Protein AF-A0A9W7DLX1-F1 (afdb_monomer)

Sequence (144 aa):
MQNFIGSLILAFVVRTNLKVCLDFTSFIPARHPYELGGAYFCFTMIVTPFTCLYFGSWYLNYVENEEVAEGLSYVFTEQQVYWGISALIVVQITSFSVFLLLMEDKYRSTFYSFKTGSQHVVGSFENASTETVKIGVINNHRSL

Solvent-accessible surface area (backbone atoms only — not comparable to full-atom values): 8357 Å² total; per-residue (Å²): 109,72,70,56,55,52,50,51,53,51,51,51,54,52,50,52,52,51,49,52,51,40,53,69,63,66,47,65,89,80,57,64,63,70,81,57,21,33,31,58,53,54,48,40,68,61,48,36,55,57,51,53,51,52,52,50,53,51,50,53,53,53,59,71,72,42,87,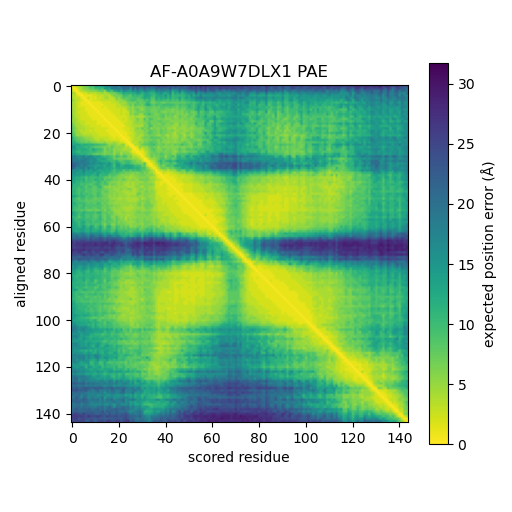70,60,86,79,51,80,81,89,66,54,73,67,54,52,53,54,50,53,51,52,52,44,50,53,49,52,51,53,52,49,51,51,60,68,73,44,59,75,87,55,56,61,51,41,70,28,79,60,35,45,65,56,47,54,51,49,52,46,75,70,41,92,45,70,69,57,38,51,50,56,57,72,68,35,96,88,112

Foldseek 3Di:
DVVVVVVVVVVVVVVVVVVVCCLLLLDPPPDDQQPFFLQVSVVSLVVNLVVLVVVLVVVVVVVVPDPPCPPDPPPADNVRSVVVSVVSNVVSVVVVVVVLVPDDPVCNVRNNDRQGPVNVLVVQLVPDPDVVSNVVSVVPPPVD

Structure (mmCIF, N/CA/C/O backbone):
data_AF-A0A9W7DLX1-F1
#
_entry.id   AF-A0A9W7DLX1-F1
#
loop_
_atom_site.group_PDB
_atom_site.id
_atom_site.type_symbol
_atom_site.label_atom_id
_atom_site.label_alt_id
_atom_site.label_comp_id
_atom_site.label_asym_id
_atom_site.label_entity_id
_atom_site.label_seq_id
_atom_site.pdbx_PDB_ins_code
_atom_site.Cartn_x
_atom_site.Cartn_y
_atom_site.Cartn_z
_atom_site.occupancy
_atom_site.B_iso_or_equiv
_atom_site.auth_seq_id
_atom_site.auth_comp_id
_atom_site.auth_asym_id
_atom_site.auth_atom_id
_atom_site.pdbx_PDB_model_num
ATOM 1 N N . MET A 1 1 ? -1.959 -37.774 7.274 1.00 61.72 1 MET A N 1
ATOM 2 C CA . MET A 1 1 ? -0.952 -36.766 7.687 1.00 61.72 1 MET A CA 1
ATOM 3 C C . MET A 1 1 ? -0.313 -36.028 6.509 1.00 61.72 1 MET A C 1
ATOM 5 O O . MET A 1 1 ? -0.291 -34.808 6.550 1.00 61.72 1 MET A O 1
ATOM 9 N N . GLN A 1 2 ? 0.141 -36.704 5.446 1.00 61.44 2 GLN A N 1
ATOM 10 C CA . GLN A 1 2 ? 0.796 -36.056 4.289 1.00 61.44 2 GLN A CA 1
ATOM 11 C C . GLN A 1 2 ? -0.062 -34.967 3.605 1.00 61.44 2 GLN A C 1
ATOM 13 O O . GLN A 1 2 ? 0.423 -33.867 3.357 1.00 61.44 2 GLN A O 1
ATOM 18 N N . ASN A 1 3 ? -1.365 -35.209 3.428 1.00 79.12 3 ASN A N 1
ATOM 19 C CA . ASN A 1 3 ? -2.293 -34.225 2.843 1.00 79.12 3 ASN A CA 1
ATOM 20 C C . ASN A 1 3 ? -2.542 -33.003 3.750 1.00 79.12 3 ASN A C 1
ATOM 22 O O . ASN A 1 3 ? -2.832 -31.916 3.262 1.00 79.12 3 ASN A O 1
ATOM 26 N N . PHE A 1 4 ? -2.396 -33.164 5.069 1.00 87.75 4 PHE A N 1
ATOM 27 C CA . PHE A 1 4 ? -2.584 -32.080 6.035 1.00 87.75 4 PHE A CA 1
ATOM 28 C C . PHE A 1 4 ? -1.408 -31.098 5.994 1.00 87.75 4 PHE A C 1
ATOM 30 O O . PHE A 1 4 ? -1.613 -29.893 5.866 1.00 87.75 4 PHE A O 1
ATOM 37 N N . ILE A 1 5 ? -0.175 -31.613 5.997 1.00 88.62 5 ILE A N 1
ATOM 38 C CA . ILE A 1 5 ? 1.038 -30.790 5.872 1.00 88.62 5 ILE A CA 1
ATOM 39 C C . ILE A 1 5 ? 1.043 -30.052 4.526 1.00 88.62 5 ILE A C 1
ATOM 41 O O . ILE A 1 5 ? 1.286 -28.849 4.494 1.00 88.62 5 ILE A O 1
ATOM 45 N N . GLY A 1 6 ? 0.681 -30.738 3.434 1.00 88.69 6 GLY A N 1
ATOM 46 C CA . GLY A 1 6 ? 0.530 -30.108 2.120 1.00 88.69 6 GLY A CA 1
ATOM 47 C C . GLY A 1 6 ? -0.486 -28.961 2.125 1.00 88.69 6 GLY A C 1
ATOM 48 O O . GLY A 1 6 ? -0.198 -27.883 1.609 1.00 88.69 6 GLY A O 1
ATOM 49 N N . SER A 1 7 ? -1.640 -29.148 2.777 1.00 89.50 7 SER A N 1
ATOM 50 C CA . SER A 1 7 ? -2.655 -28.093 2.897 1.00 89.50 7 SER A CA 1
ATOM 51 C C . SER A 1 7 ? -2.198 -26.895 3.740 1.00 89.50 7 SER A C 1
ATOM 53 O O . SER A 1 7 ? -2.533 -25.762 3.405 1.00 89.50 7 SER A O 1
ATOM 55 N N . LEU A 1 8 ? -1.386 -27.111 4.783 1.00 91.44 8 LEU A N 1
ATOM 56 C CA . LEU A 1 8 ? -0.821 -26.032 5.599 1.00 91.44 8 LEU A CA 1
ATOM 57 C C . LEU A 1 8 ? 0.203 -25.204 4.823 1.00 91.44 8 LEU A C 1
ATOM 59 O O . LEU A 1 8 ? 0.161 -23.976 4.876 1.00 91.44 8 LEU A O 1
ATOM 63 N N . ILE A 1 9 ? 1.091 -25.867 4.079 1.00 92.00 9 ILE A N 1
ATOM 64 C CA . ILE A 1 9 ? 2.081 -25.190 3.235 1.00 92.00 9 ILE A CA 1
ATOM 65 C C . ILE A 1 9 ? 1.364 -24.373 2.157 1.00 92.00 9 ILE A C 1
ATOM 67 O O . ILE A 1 9 ? 1.659 -23.193 1.986 1.00 92.00 9 ILE A O 1
ATOM 71 N N . LEU A 1 10 ? 0.373 -24.962 1.482 1.00 90.75 10 LEU A N 1
ATOM 72 C CA . LEU A 1 10 ? -0.420 -24.257 0.479 1.00 90.75 10 LEU A CA 1
ATOM 73 C C . LEU A 1 10 ? -1.153 -23.052 1.082 1.00 90.75 10 LEU A C 1
ATOM 75 O O . LEU A 1 10 ? -1.110 -21.965 0.514 1.00 90.75 10 LEU A O 1
ATOM 79 N N . ALA A 1 11 ? -1.782 -23.214 2.249 1.00 88.38 11 ALA A N 1
ATOM 80 C CA . ALA A 1 11 ? -2.457 -22.120 2.938 1.00 88.38 11 ALA A CA 1
ATOM 81 C C . ALA A 1 11 ? -1.489 -20.990 3.311 1.00 88.38 11 ALA A C 1
ATOM 83 O O . ALA A 1 11 ? -1.836 -19.820 3.160 1.00 88.38 11 ALA A O 1
ATOM 84 N N . PHE A 1 12 ? -0.279 -21.323 3.764 1.00 90.56 12 PHE A N 1
ATOM 85 C CA . PHE A 1 12 ? 0.757 -20.340 4.068 1.00 90.56 12 PHE A CA 1
ATOM 86 C C . PHE A 1 12 ? 1.185 -19.572 2.814 1.00 90.56 12 PHE A C 1
ATOM 88 O O . PHE A 1 12 ? 1.164 -18.345 2.812 1.00 90.56 12 PHE A O 1
ATOM 95 N N . VAL A 1 13 ? 1.492 -20.277 1.722 1.00 91.44 13 VAL A N 1
ATOM 96 C CA . VAL A 1 13 ? 1.886 -19.661 0.447 1.00 91.44 13 VAL A CA 1
ATOM 97 C C . VAL A 1 13 ? 0.775 -18.760 -0.088 1.00 91.44 13 VAL A C 1
ATOM 99 O O . VAL A 1 13 ? 1.033 -17.603 -0.413 1.00 91.44 13 VAL A O 1
ATOM 102 N N . VAL A 1 14 ? -0.467 -19.245 -0.144 1.00 88.25 14 VAL A N 1
ATOM 103 C CA . VAL A 1 14 ? -1.610 -18.473 -0.652 1.00 88.25 14 VAL A CA 1
ATOM 104 C C . VAL A 1 14 ? -1.865 -17.236 0.209 1.00 88.25 14 VAL A C 1
ATOM 106 O O . VAL A 1 14 ? -2.040 -16.149 -0.339 1.00 88.25 14 VAL A O 1
ATOM 109 N N . ARG A 1 15 ? -1.829 -17.357 1.545 1.00 84.00 15 ARG A N 1
ATOM 110 C CA . ARG A 1 15 ? -2.004 -16.209 2.451 1.00 84.00 15 ARG A CA 1
ATOM 111 C C . ARG A 1 15 ? -0.901 -15.173 2.287 1.00 84.00 15 ARG A C 1
ATOM 113 O O . ARG A 1 15 ? -1.216 -13.992 2.204 1.00 84.00 15 ARG A O 1
ATOM 120 N N . THR A 1 16 ? 0.358 -15.596 2.202 1.00 84.12 16 THR A N 1
ATOM 121 C CA . THR A 1 16 ? 1.489 -14.678 2.013 1.00 84.12 16 THR A CA 1
ATOM 122 C C . THR A 1 16 ? 1.408 -13.961 0.666 1.00 84.12 16 THR A C 1
ATOM 124 O O . THR A 1 16 ? 1.572 -12.747 0.621 1.00 84.12 16 THR A O 1
ATOM 127 N N . ASN A 1 17 ? 1.084 -14.664 -0.424 1.00 81.31 17 ASN A N 1
ATOM 128 C CA . ASN A 1 17 ? 0.943 -14.041 -1.745 1.00 81.31 17 ASN A CA 1
ATOM 129 C C . ASN A 1 17 ? -0.231 -13.060 -1.798 1.00 81.31 17 ASN A C 1
ATOM 131 O O . ASN A 1 17 ? -0.066 -11.935 -2.258 1.00 81.31 17 ASN A O 1
ATOM 135 N N . LEU A 1 18 ? -1.397 -13.448 -1.269 1.00 81.50 18 LEU A N 1
ATOM 136 C CA . LEU A 1 18 ? -2.532 -12.533 -1.131 1.00 81.50 18 LEU A CA 1
ATOM 137 C C . LEU A 1 18 ? -2.137 -11.303 -0.319 1.00 81.50 18 LEU A C 1
ATOM 139 O O . LEU A 1 18 ? -2.474 -10.192 -0.705 1.00 81.50 18 LEU A O 1
ATOM 143 N N . LYS A 1 19 ? -1.389 -11.483 0.773 1.00 76.00 19 LYS A N 1
ATOM 144 C CA . LYS A 1 19 ? -0.921 -10.371 1.599 1.00 76.00 19 LYS A CA 1
ATOM 145 C C . LYS A 1 19 ? -0.044 -9.407 0.804 1.00 76.00 19 LYS A C 1
ATOM 147 O O . LYS A 1 19 ? -0.342 -8.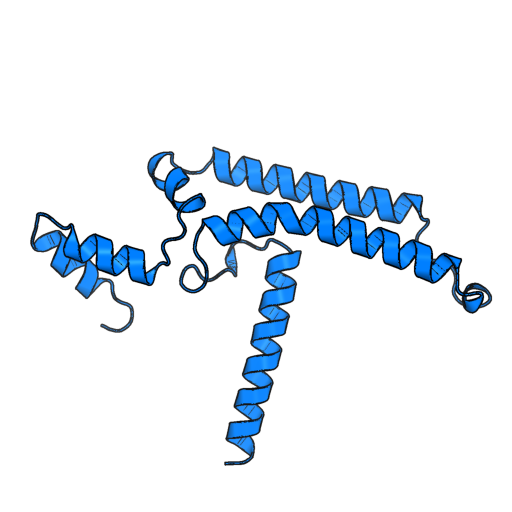221 0.771 1.00 76.00 19 LYS A O 1
ATOM 152 N N . VAL A 1 20 ? 0.954 -9.937 0.102 1.00 78.44 20 VAL A N 1
ATOM 153 C CA . VAL A 1 20 ? 1.855 -9.181 -0.777 1.00 78.44 20 VAL A CA 1
ATOM 154 C C . VAL A 1 20 ? 1.064 -8.401 -1.828 1.00 78.44 20 VAL A C 1
ATOM 156 O O . VAL A 1 20 ? 1.199 -7.184 -1.915 1.00 78.44 20 VAL A O 1
ATOM 159 N N . CYS A 1 21 ? 0.178 -9.064 -2.576 1.00 79.62 21 CYS A N 1
ATOM 160 C CA . CYS A 1 21 ? -0.646 -8.396 -3.582 1.00 79.62 21 CYS A CA 1
ATOM 161 C C . CYS A 1 21 ? -1.505 -7.289 -2.960 1.00 79.62 21 CYS A C 1
ATOM 163 O O . CYS A 1 21 ? -1.531 -6.173 -3.468 1.00 79.62 21 CYS A O 1
ATOM 165 N N . LEU A 1 22 ? -2.186 -7.560 -1.846 1.00 77.19 22 LEU A N 1
ATOM 166 C CA . LEU A 1 22 ? -3.053 -6.581 -1.189 1.00 77.19 22 LEU A CA 1
ATOM 167 C C . LEU A 1 22 ? -2.281 -5.386 -0.624 1.00 77.19 22 LEU A C 1
ATOM 169 O O . LEU A 1 22 ? -2.807 -4.272 -0.635 1.00 77.19 22 LEU A O 1
ATOM 173 N N . ASP A 1 23 ? -1.050 -5.601 -0.165 1.00 69.81 23 ASP A N 1
ATOM 174 C CA . ASP A 1 23 ? -0.186 -4.545 0.351 1.00 69.81 23 ASP A CA 1
ATOM 175 C C . ASP A 1 23 ? 0.326 -3.627 -0.770 1.00 69.81 23 ASP A C 1
ATOM 177 O O . ASP A 1 23 ? 0.321 -2.407 -0.602 1.00 69.81 23 ASP A O 1
ATOM 181 N N . PHE A 1 24 ? 0.652 -4.182 -1.942 1.00 69.00 24 PHE A N 1
ATOM 182 C CA . PHE A 1 24 ? 1.086 -3.401 -3.109 1.00 69.00 24 PHE A CA 1
ATOM 183 C C . PHE A 1 24 ? -0.061 -2.806 -3.934 1.00 69.00 24 PHE A C 1
ATOM 185 O O . PHE A 1 24 ? 0.148 -1.832 -4.650 1.00 69.00 24 PHE A O 1
ATOM 192 N N . THR A 1 25 ? -1.277 -3.346 -3.826 1.00 72.00 25 THR A N 1
ATOM 193 C CA . THR A 1 25 ? -2.448 -2.825 -4.561 1.00 72.00 25 THR A CA 1
ATOM 194 C C . THR A 1 25 ? -3.290 -1.869 -3.717 1.00 72.00 25 THR A C 1
ATOM 196 O O . THR A 1 25 ? -4.271 -1.312 -4.207 1.00 72.00 25 THR A O 1
ATOM 199 N N . SER A 1 26 ? -2.949 -1.682 -2.435 1.00 70.69 26 SER A N 1
ATOM 200 C CA . SER A 1 26 ? -3.674 -0.793 -1.518 1.00 70.69 26 SER A CA 1
ATOM 201 C C . SER A 1 26 ? -5.187 -1.089 -1.451 1.00 70.69 26 SER A C 1
ATOM 203 O O . SER A 1 26 ? -6.001 -0.201 -1.194 1.00 70.69 26 SER A O 1
ATOM 205 N N . PHE A 1 27 ? -5.584 -2.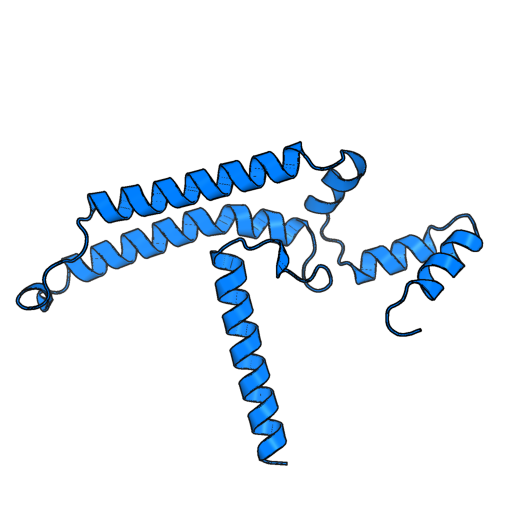352 -1.669 1.00 74.62 27 PHE A N 1
ATOM 206 C CA . PHE A 1 27 ? -6.988 -2.758 -1.764 1.00 74.62 27 PHE A CA 1
ATOM 207 C C . PHE A 1 27 ? -7.625 -2.860 -0.372 1.00 74.62 27 PHE A C 1
ATOM 209 O O . PHE A 1 27 ? -7.493 -3.857 0.340 1.00 74.62 27 PHE A O 1
ATOM 216 N N . ILE A 1 28 ? -8.326 -1.791 0.008 1.00 69.81 28 ILE A N 1
ATOM 217 C CA . ILE A 1 28 ? -8.931 -1.600 1.333 1.00 69.81 28 ILE A CA 1
ATOM 218 C C . ILE A 1 28 ? -9.934 -2.716 1.707 1.00 69.81 28 ILE A C 1
ATOM 220 O O . ILE A 1 28 ? -9.829 -3.229 2.820 1.00 69.81 28 ILE A O 1
ATOM 224 N N . PRO A 1 29 ? -10.860 -3.167 0.830 1.00 68.62 29 PRO A N 1
ATOM 225 C CA . PRO A 1 29 ? -11.922 -4.096 1.239 1.00 68.62 29 PRO A CA 1
ATOM 226 C C . PRO A 1 29 ? -11.464 -5.514 1.611 1.00 68.62 29 PRO A C 1
ATOM 228 O O . PRO A 1 29 ? -12.122 -6.161 2.420 1.00 68.62 29 PRO A O 1
ATOM 231 N N . ALA A 1 30 ? -10.355 -6.020 1.054 1.00 64.81 30 ALA A N 1
ATOM 232 C CA . ALA A 1 30 ? -9.847 -7.352 1.423 1.00 64.81 30 ALA A CA 1
ATOM 233 C C . ALA A 1 30 ? -8.895 -7.331 2.628 1.00 64.81 30 ALA A C 1
ATOM 235 O O . ALA A 1 30 ? -8.402 -8.384 3.039 1.00 64.81 30 ALA A O 1
ATOM 236 N N . ARG A 1 31 ? -8.614 -6.159 3.212 1.00 64.31 31 ARG A N 1
ATOM 237 C CA . ARG A 1 31 ? -7.785 -6.068 4.414 1.00 64.31 31 ARG A CA 1
ATOM 238 C C . ARG A 1 31 ? -8.639 -6.322 5.647 1.00 64.31 31 ARG A C 1
ATOM 240 O O . ARG A 1 31 ? -9.413 -5.483 6.094 1.00 64.31 31 ARG A O 1
ATOM 247 N N . HIS A 1 32 ? -8.479 -7.517 6.201 1.00 60.19 32 HIS A N 1
ATOM 248 C CA . HIS A 1 32 ? -9.173 -7.933 7.408 1.00 60.19 32 HIS A CA 1
ATOM 249 C C . HIS A 1 32 ? -8.684 -7.096 8.616 1.00 60.19 32 HIS A C 1
ATOM 251 O O . HIS A 1 32 ? -7.490 -7.134 8.930 1.00 60.19 32 HIS A O 1
ATOM 257 N N . PRO A 1 33 ? -9.571 -6.370 9.325 1.00 56.72 33 PRO A N 1
ATOM 258 C CA . PRO A 1 33 ? -9.199 -5.423 10.389 1.00 56.72 33 PRO A CA 1
ATOM 259 C C . PRO A 1 33 ? -8.606 -6.078 11.649 1.00 56.72 33 PRO A C 1
ATOM 261 O O . PRO A 1 33 ? -8.175 -5.389 12.571 1.00 56.72 33 PRO A O 1
ATOM 264 N N . TYR A 1 34 ? -8.582 -7.410 11.714 1.00 56.28 34 TYR A N 1
ATOM 265 C CA . TYR A 1 34 ? -8.165 -8.139 12.910 1.00 56.28 34 TYR A CA 1
ATOM 266 C C . TYR A 1 34 ? -6.661 -8.424 12.991 1.00 56.28 34 TYR A C 1
ATOM 268 O O . TYR A 1 34 ? -6.200 -8.796 14.064 1.00 56.28 34 TYR A O 1
ATOM 276 N N . GLU A 1 35 ? -5.895 -8.266 11.906 1.00 59.59 35 GLU A N 1
ATOM 277 C CA . GLU A 1 35 ? -4.475 -8.659 11.911 1.00 59.59 35 GLU A CA 1
ATOM 278 C C . GLU A 1 35 ? -3.509 -7.485 12.082 1.00 59.59 35 GLU A C 1
ATOM 280 O O . GLU A 1 35 ? -2.542 -7.608 12.827 1.00 59.59 35 GLU A O 1
ATOM 285 N N . LEU A 1 36 ? -3.758 -6.340 11.438 1.00 61.03 36 LEU A N 1
ATOM 286 C CA . LEU A 1 36 ? -2.870 -5.175 11.511 1.00 61.03 36 LEU A CA 1
ATOM 287 C C . LEU A 1 36 ? -3.689 -3.908 11.769 1.00 61.03 36 LEU A C 1
ATOM 289 O O . LEU A 1 36 ? -4.685 -3.659 11.094 1.00 61.03 36 LEU A O 1
ATOM 293 N N . GLY A 1 37 ? -3.286 -3.141 12.786 1.00 68.19 37 GLY A N 1
ATOM 294 C CA . GLY A 1 37 ? -3.956 -1.903 13.191 1.00 68.19 37 GLY A CA 1
ATOM 295 C C . GLY A 1 37 ? -3.874 -0.788 12.140 1.00 68.19 37 GLY A C 1
ATOM 296 O O . GLY A 1 37 ? -3.162 -0.893 11.138 1.00 68.19 37 GLY A O 1
ATOM 297 N N . GLY A 1 38 ? -4.576 0.319 12.397 1.00 73.56 38 GLY A N 1
ATOM 298 C CA . GLY A 1 38 ? -4.689 1.445 11.463 1.00 73.56 38 GLY A CA 1
ATOM 299 C C . GLY A 1 38 ? -3.354 2.115 11.113 1.00 73.56 38 GLY A C 1
ATOM 300 O O . GLY A 1 38 ? -3.150 2.505 9.964 1.00 73.56 38 GLY A O 1
ATOM 301 N N . ALA A 1 39 ? -2.405 2.167 12.056 1.00 76.12 39 ALA A N 1
ATOM 302 C CA . ALA A 1 39 ? -1.091 2.770 11.820 1.00 76.12 39 ALA A CA 1
ATOM 303 C C . ALA A 1 39 ? -0.262 2.018 10.762 1.00 76.12 39 ALA A C 1
ATOM 305 O O . ALA A 1 39 ? 0.358 2.641 9.899 1.00 76.12 39 ALA A O 1
ATOM 306 N N . TYR A 1 40 ? -0.285 0.679 10.779 1.00 77.25 40 TYR A N 1
ATOM 307 C CA . TYR A 1 40 ? 0.386 -0.130 9.755 1.00 77.25 40 TYR A CA 1
ATOM 308 C C . TYR A 1 40 ? -0.241 0.094 8.376 1.00 77.25 40 TYR A C 1
ATOM 310 O O . TYR A 1 40 ? 0.459 0.200 7.372 1.00 77.25 40 TYR A O 1
ATOM 318 N N . PHE A 1 41 ? -1.566 0.226 8.326 1.00 76.19 41 PHE A N 1
ATOM 319 C CA . PHE A 1 41 ? -2.266 0.551 7.093 1.00 76.19 41 PHE A CA 1
ATOM 320 C C . PHE A 1 41 ? -1.785 1.893 6.508 1.00 76.19 41 PHE A C 1
ATOM 322 O O . PHE A 1 41 ? -1.399 1.931 5.337 1.00 76.19 41 PHE A O 1
ATOM 329 N N . CYS A 1 42 ? -1.707 2.953 7.318 1.00 80.69 42 CYS A N 1
ATOM 330 C CA . CYS A 1 42 ? -1.186 4.252 6.881 1.00 80.69 42 CYS A CA 1
ATOM 331 C C . CYS A 1 42 ? 0.270 4.153 6.411 1.00 80.69 42 CYS A C 1
ATOM 333 O O . CYS A 1 42 ? 0.630 4.725 5.385 1.00 80.69 42 CYS A O 1
ATOM 335 N N . PHE A 1 43 ? 1.094 3.379 7.120 1.00 82.31 43 PHE A N 1
ATOM 336 C CA . PHE A 1 43 ? 2.480 3.131 6.733 1.00 82.31 43 PHE A CA 1
ATOM 337 C C . PHE A 1 43 ? 2.581 2.467 5.354 1.00 82.31 43 PHE A C 1
ATOM 339 O O . PHE A 1 43 ? 3.308 2.954 4.494 1.00 82.31 43 PHE A O 1
ATOM 346 N N . THR A 1 44 ? 1.805 1.410 5.093 1.00 80.81 44 THR A N 1
ATOM 347 C CA . THR A 1 44 ? 1.819 0.748 3.776 1.00 80.81 44 THR A CA 1
ATOM 348 C C . THR A 1 44 ? 1.348 1.665 2.648 1.00 80.81 44 THR A C 1
ATOM 350 O O . THR A 1 44 ? 1.964 1.669 1.590 1.00 80.81 44 THR A O 1
ATOM 353 N N . MET A 1 45 ? 0.344 2.520 2.884 1.00 82.44 45 MET A N 1
ATOM 354 C CA . MET A 1 45 ? -0.098 3.508 1.889 1.00 82.44 45 MET A CA 1
ATOM 355 C C . MET A 1 45 ? 1.023 4.467 1.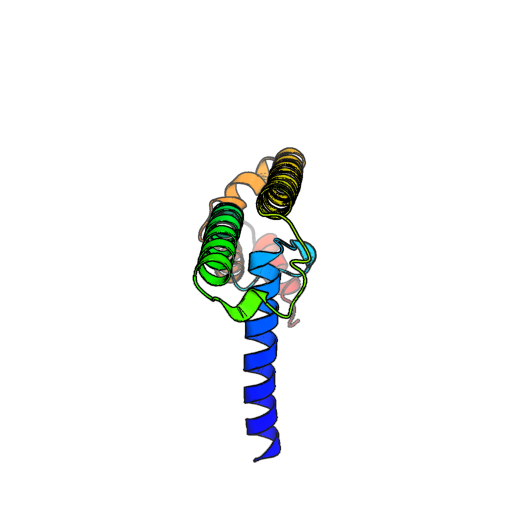473 1.00 82.44 45 MET A C 1
ATOM 357 O O . MET A 1 45 ? 1.070 4.884 0.319 1.00 82.44 45 MET A O 1
ATOM 361 N N . ILE A 1 46 ? 1.935 4.788 2.393 1.00 85.25 46 ILE A N 1
ATOM 362 C CA . ILE A 1 46 ? 3.091 5.647 2.125 1.00 85.25 46 ILE A CA 1
ATOM 363 C C . ILE A 1 46 ? 4.211 4.861 1.438 1.00 85.25 46 ILE A C 1
ATOM 365 O O . ILE A 1 46 ? 4.810 5.368 0.498 1.00 85.25 46 ILE A O 1
ATOM 369 N N . VAL A 1 47 ? 4.497 3.634 1.883 1.00 86.69 47 VAL A N 1
ATOM 370 C CA . VAL A 1 47 ? 5.618 2.822 1.376 1.00 86.69 47 VAL A CA 1
ATOM 371 C C . VAL A 1 47 ? 5.388 2.328 -0.053 1.00 86.69 47 VAL A C 1
ATOM 373 O O . VAL A 1 47 ? 6.337 2.296 -0.837 1.00 86.69 47 VAL A O 1
ATOM 376 N N . THR A 1 48 ? 4.150 1.989 -0.419 1.00 86.19 48 THR A N 1
ATOM 377 C CA . THR A 1 48 ? 3.819 1.421 -1.734 1.00 86.19 48 THR A CA 1
ATOM 378 C C . THR A 1 48 ? 4.329 2.280 -2.910 1.00 86.19 48 THR A C 1
ATOM 380 O O . THR A 1 48 ? 5.094 1.748 -3.718 1.00 86.19 48 THR A O 1
ATOM 383 N N . PRO A 1 49 ? 4.064 3.603 -2.986 1.00 89.00 49 PRO A N 1
ATOM 384 C CA . PRO A 1 49 ? 4.639 4.477 -4.015 1.00 89.00 49 PRO A CA 1
ATOM 385 C C . PRO A 1 49 ? 6.167 4.399 -4.140 1.00 89.00 49 PRO A C 1
ATOM 387 O O . PRO A 1 49 ? 6.689 4.298 -5.250 1.00 89.00 49 PRO A O 1
ATOM 390 N N . PHE A 1 50 ? 6.892 4.397 -3.015 1.00 89.75 50 PHE A N 1
ATOM 391 C CA . PHE A 1 50 ? 8.356 4.321 -3.023 1.00 89.75 50 PHE A CA 1
ATOM 392 C C . PHE A 1 50 ? 8.851 2.974 -3.538 1.00 89.75 50 PHE A C 1
ATOM 394 O O . PHE A 1 50 ? 9.800 2.925 -4.315 1.00 89.75 50 PHE A O 1
ATOM 401 N N . THR A 1 51 ? 8.191 1.883 -3.147 1.00 88.94 51 THR A N 1
ATOM 402 C CA . THR A 1 51 ? 8.546 0.551 -3.646 1.00 88.94 51 THR A CA 1
ATOM 403 C C . THR A 1 51 ? 8.284 0.419 -5.144 1.00 88.94 51 THR A C 1
ATOM 405 O O . THR A 1 51 ? 9.140 -0.101 -5.854 1.00 88.94 51 THR A O 1
ATOM 408 N N . CYS A 1 52 ? 7.169 0.951 -5.657 1.00 87.75 52 CYS A N 1
ATOM 409 C CA . CYS A 1 52 ? 6.868 0.938 -7.088 1.00 87.75 52 CYS A CA 1
ATOM 410 C C . CYS A 1 52 ? 7.902 1.725 -7.902 1.00 87.75 52 CYS A C 1
ATOM 412 O O . CYS A 1 52 ? 8.339 1.243 -8.944 1.00 87.75 52 CYS A O 1
ATOM 414 N N . LEU A 1 53 ? 8.335 2.894 -7.416 1.00 90.94 53 LEU A N 1
ATOM 415 C CA . LEU A 1 53 ? 9.407 3.665 -8.055 1.00 90.94 53 LEU A CA 1
ATOM 416 C C . LEU A 1 53 ? 10.741 2.914 -8.016 1.00 90.94 53 LEU A C 1
ATOM 418 O O . LEU A 1 53 ? 11.409 2.816 -9.039 1.00 90.94 53 LEU A O 1
ATOM 422 N N . TYR A 1 54 ? 11.101 2.333 -6.868 1.00 91.25 54 TYR A N 1
ATOM 423 C CA . TYR A 1 54 ? 12.338 1.568 -6.718 1.00 91.25 54 TYR A CA 1
ATOM 424 C C . TYR A 1 54 ? 12.401 0.373 -7.679 1.00 91.25 54 TYR A C 1
ATOM 426 O O . TYR A 1 54 ? 13.378 0.226 -8.411 1.00 91.25 54 TYR A O 1
ATOM 434 N N . PHE A 1 55 ? 11.352 -0.455 -7.723 1.00 88.44 55 PHE A N 1
ATOM 435 C CA . PHE A 1 55 ? 11.302 -1.605 -8.628 1.00 88.44 55 PHE A CA 1
ATOM 436 C C . PHE A 1 55 ? 11.190 -1.192 -10.098 1.00 88.44 55 PHE A C 1
ATOM 438 O O . PHE A 1 55 ? 11.793 -1.845 -10.944 1.00 88.44 55 PHE A O 1
ATOM 445 N N . GLY A 1 56 ? 10.476 -0.104 -10.404 1.00 88.19 56 GLY A N 1
ATOM 446 C CA . GLY A 1 56 ? 10.417 0.459 -11.753 1.00 88.19 56 GLY A CA 1
ATOM 447 C C . GLY A 1 56 ? 11.795 0.897 -12.249 1.00 88.19 56 GLY A C 1
ATOM 448 O O . GLY A 1 56 ? 12.220 0.491 -13.327 1.00 88.19 56 GLY A O 1
ATOM 449 N N . SER A 1 57 ? 12.538 1.648 -11.434 1.00 88.12 57 SER A N 1
ATOM 450 C CA . SER A 1 57 ? 13.909 2.044 -11.760 1.00 88.12 57 SER A CA 1
ATOM 451 C C . SER A 1 57 ? 14.850 0.841 -11.835 1.00 88.12 57 SER A C 1
ATOM 453 O O . SER A 1 57 ? 15.671 0.778 -12.745 1.00 88.12 57 SER A O 1
ATOM 455 N N . TRP A 1 58 ? 14.728 -0.137 -10.933 1.00 89.62 58 TRP A N 1
ATOM 456 C CA . TRP A 1 58 ? 15.539 -1.358 -10.984 1.00 89.62 58 TRP A CA 1
ATOM 457 C C . TRP A 1 58 ? 15.290 -2.161 -12.267 1.00 89.62 58 TRP A C 1
ATOM 459 O O . TRP A 1 58 ? 16.247 -2.599 -12.896 1.00 89.62 58 TRP A O 1
ATOM 469 N N . TYR A 1 59 ? 14.031 -2.289 -12.698 1.00 84.75 59 TYR A N 1
ATOM 470 C CA . TYR A 1 59 ? 13.665 -2.942 -13.957 1.00 84.75 59 TYR A CA 1
ATOM 471 C C . TYR A 1 59 ? 14.279 -2.241 -15.172 1.00 84.75 59 TYR A C 1
ATOM 473 O O . TYR A 1 59 ? 14.871 -2.901 -16.021 1.00 84.75 59 TYR A O 1
ATOM 481 N N . LEU A 1 60 ? 14.189 -0.910 -15.235 1.00 84.12 60 LEU A N 1
ATOM 482 C CA . LEU A 1 60 ? 14.759 -0.130 -16.335 1.00 84.12 60 LEU A CA 1
ATOM 483 C C . LEU A 1 60 ? 16.284 -0.287 -16.414 1.00 84.12 60 LEU A C 1
ATOM 485 O O . LEU A 1 60 ? 16.811 -0.541 -17.491 1.00 84.12 60 LEU A O 1
ATOM 489 N N . ASN A 1 61 ? 16.974 -0.242 -15.268 1.00 84.69 61 ASN A N 1
ATOM 490 C CA . ASN A 1 61 ? 18.418 -0.482 -15.207 1.00 84.69 61 ASN A CA 1
ATOM 491 C C . ASN A 1 61 ? 18.774 -1.927 -15.587 1.00 84.69 61 ASN A C 1
ATOM 493 O O . ASN A 1 61 ? 19.768 -2.158 -16.266 1.00 84.69 61 ASN A O 1
ATOM 497 N N . TYR A 1 62 ? 17.991 -2.915 -15.150 1.00 83.50 62 TYR A N 1
ATOM 498 C CA . TYR A 1 62 ? 18.225 -4.316 -15.502 1.00 83.50 62 TYR A CA 1
ATOM 499 C C . TYR A 1 62 ? 18.134 -4.531 -17.020 1.00 83.50 62 TYR A C 1
ATOM 501 O O . TYR A 1 62 ? 19.022 -5.144 -17.603 1.00 83.50 62 TYR A O 1
ATOM 509 N N . VAL A 1 63 ? 17.104 -3.970 -17.664 1.00 76.19 63 VAL A N 1
ATOM 510 C CA . VAL A 1 63 ? 16.914 -4.067 -19.120 1.00 76.19 63 VAL A CA 1
ATOM 511 C C . VAL A 1 63 ? 17.983 -3.295 -19.899 1.00 76.19 63 VAL A C 1
ATOM 513 O O . VAL A 1 63 ? 18.386 -3.745 -20.964 1.00 76.19 63 VAL A O 1
ATOM 516 N N . GLU A 1 64 ? 18.467 -2.163 -19.385 1.00 75.25 64 GLU A N 1
ATOM 517 C CA . GLU A 1 64 ? 19.542 -1.389 -20.023 1.00 75.25 64 GLU A CA 1
ATOM 518 C C . GLU A 1 64 ? 20.895 -2.126 -20.015 1.00 75.25 64 GLU A C 1
ATOM 520 O O . GLU A 1 64 ? 21.663 -2.010 -20.967 1.00 75.25 64 GLU A O 1
ATOM 525 N N . ASN A 1 65 ? 21.191 -2.892 -18.957 1.00 70.81 65 ASN A N 1
ATOM 526 C CA . ASN A 1 65 ? 22.487 -3.563 -18.785 1.00 70.81 65 ASN A CA 1
ATOM 527 C C . ASN A 1 65 ? 22.577 -4.950 -19.447 1.00 70.81 65 ASN A C 1
ATOM 529 O O . ASN A 1 65 ? 23.680 -5.462 -19.636 1.00 70.81 65 ASN A O 1
ATOM 533 N N . GLU A 1 66 ? 21.452 -5.580 -19.788 1.00 67.69 66 GLU A N 1
ATOM 534 C CA . GLU A 1 66 ? 21.436 -6.835 -20.540 1.00 67.69 66 GLU A CA 1
ATOM 535 C C . GLU A 1 66 ? 21.342 -6.551 -22.052 1.00 67.69 66 GLU A C 1
ATOM 537 O O . GLU A 1 66 ? 20.312 -6.098 -22.545 1.00 67.69 66 GLU A O 1
ATOM 542 N N . GLU A 1 67 ? 22.359 -6.944 -22.834 1.00 56.19 67 GLU A N 1
ATOM 543 C CA . GLU A 1 67 ? 22.316 -7.061 -24.314 1.00 56.19 67 GLU A CA 1
ATOM 544 C C . GLU A 1 67 ? 21.248 -8.074 -24.821 1.00 56.19 67 GLU A C 1
ATOM 546 O O . GLU A 1 67 ? 21.248 -8.506 -25.970 1.00 56.19 67 GLU A O 1
ATOM 551 N N . VAL A 1 68 ? 20.295 -8.477 -23.977 1.00 55.78 68 VAL A N 1
ATOM 552 C CA . VAL A 1 68 ? 19.214 -9.435 -24.263 1.00 55.78 68 VAL A CA 1
ATOM 553 C C . VAL A 1 68 ? 18.106 -8.806 -25.136 1.00 55.78 68 VAL A C 1
ATOM 555 O O . VAL A 1 68 ? 17.188 -9.488 -25.596 1.00 55.78 68 VAL A O 1
ATOM 558 N N . ALA A 1 69 ? 18.206 -7.510 -25.445 1.00 54.12 69 ALA A N 1
ATOM 559 C CA . ALA A 1 69 ? 17.251 -6.773 -26.270 1.00 54.12 69 ALA A CA 1
ATOM 560 C C . ALA A 1 69 ? 17.413 -6.958 -27.797 1.00 54.12 69 ALA A C 1
ATOM 562 O O . ALA A 1 69 ? 16.667 -6.336 -28.551 1.00 54.12 69 ALA A O 1
ATOM 563 N N . GLU A 1 70 ? 18.317 -7.813 -28.294 1.00 52.66 70 GLU A N 1
ATOM 564 C CA . GLU A 1 70 ? 18.384 -8.087 -29.744 1.00 52.66 70 GLU A CA 1
ATOM 565 C C . GLU A 1 70 ? 17.183 -8.905 -30.271 1.00 52.66 70 GLU A C 1
ATOM 567 O O . GLU A 1 70 ? 16.934 -8.921 -31.476 1.00 52.66 70 GLU A O 1
ATOM 572 N N . GLY A 1 71 ? 16.393 -9.548 -29.398 1.00 53.91 71 GLY A N 1
ATOM 573 C CA . GLY A 1 71 ? 15.276 -10.417 -29.813 1.00 53.91 71 GLY A CA 1
ATOM 574 C C . GLY A 1 71 ? 13.900 -10.111 -29.213 1.00 53.91 71 GLY A C 1
ATOM 575 O O . GLY A 1 71 ? 12.897 -10.618 -29.717 1.00 53.91 71 GLY A O 1
ATOM 576 N N . LEU A 1 72 ? 13.816 -9.298 -28.158 1.00 56.50 72 LEU A N 1
ATOM 577 C CA . LEU A 1 72 ? 12.553 -8.965 -27.495 1.00 56.50 72 LEU A CA 1
ATOM 578 C C . LEU A 1 72 ? 12.248 -7.485 -27.736 1.00 56.50 72 LEU A C 1
ATOM 580 O O . LEU A 1 72 ? 12.864 -6.615 -27.127 1.00 56.50 72 LEU A O 1
ATOM 584 N N . SER A 1 73 ? 11.311 -7.185 -28.643 1.00 56.19 73 SER A N 1
ATOM 585 C CA . SER A 1 73 ? 10.846 -5.810 -28.844 1.00 56.19 73 SER A CA 1
ATOM 586 C C . SER A 1 73 ? 10.427 -5.213 -27.505 1.00 56.19 73 SER A C 1
ATOM 588 O O . SER A 1 73 ? 9.525 -5.725 -26.842 1.00 56.19 73 SER A O 1
ATOM 590 N N . TYR A 1 74 ? 11.099 -4.136 -27.113 1.00 60.38 74 TYR A N 1
ATOM 591 C CA . TYR A 1 74 ? 10.794 -3.387 -25.906 1.00 60.38 74 TYR A CA 1
ATOM 592 C C . TYR A 1 74 ? 9.326 -2.939 -25.953 1.00 60.38 74 TYR A C 1
ATOM 594 O O . TYR A 1 74 ? 8.951 -2.113 -26.783 1.00 60.38 74 TYR A O 1
ATOM 602 N N . VAL A 1 75 ? 8.469 -3.537 -25.117 1.00 68.31 75 VAL A N 1
ATOM 603 C CA . VAL A 1 75 ? 7.015 -3.297 -25.177 1.00 68.31 75 VAL A CA 1
ATOM 604 C C . VAL A 1 75 ? 6.658 -1.896 -24.660 1.00 68.31 75 VAL A C 1
ATOM 606 O O . VAL A 1 75 ? 5.678 -1.315 -25.119 1.00 68.31 75 VAL A O 1
ATOM 609 N N . PHE A 1 76 ? 7.460 -1.324 -23.750 1.00 72.38 76 PHE A N 1
ATOM 610 C CA . PHE A 1 76 ? 7.172 -0.041 -23.098 1.00 72.38 76 PHE A CA 1
ATOM 611 C C . PHE A 1 76 ? 8.411 0.840 -22.977 1.00 72.38 76 PHE A C 1
ATOM 613 O O . PHE A 1 76 ? 9.365 0.434 -22.335 1.00 72.38 76 PHE A O 1
ATOM 620 N N . THR A 1 77 ? 8.379 2.065 -23.508 1.00 82.12 77 THR A N 1
ATOM 621 C CA . THR A 1 77 ? 9.467 3.056 -23.367 1.00 82.12 77 THR A CA 1
ATOM 622 C C . THR A 1 77 ? 9.712 3.436 -21.896 1.00 82.12 77 THR A C 1
ATOM 624 O O . THR A 1 77 ? 8.758 3.488 -21.124 1.00 82.12 77 THR A O 1
ATOM 627 N N . GLU A 1 78 ? 10.944 3.810 -21.511 1.00 84.19 78 GLU A N 1
ATOM 628 C CA . GLU A 1 78 ? 11.277 4.324 -20.161 1.00 84.19 78 GLU A CA 1
ATOM 629 C C . GLU A 1 78 ? 10.277 5.389 -19.680 1.00 84.19 78 GLU A C 1
ATOM 631 O O . GLU A 1 78 ? 9.696 5.292 -18.598 1.00 84.19 78 GLU A O 1
ATOM 636 N N . GLN A 1 79 ? 9.997 6.363 -20.548 1.00 87.50 79 GLN A N 1
ATOM 637 C CA . GLN A 1 79 ? 9.016 7.405 -20.284 1.00 87.50 79 GLN A CA 1
ATOM 638 C C . GLN A 1 79 ? 7.625 6.818 -20.000 1.00 87.50 79 GLN A C 1
ATOM 640 O O . GLN A 1 79 ? 6.974 7.205 -19.037 1.00 87.50 79 GLN A O 1
ATOM 645 N N . GLN A 1 80 ? 7.158 5.852 -20.790 1.00 88.38 80 GLN A N 1
ATOM 646 C CA . GLN A 1 80 ? 5.839 5.245 -20.584 1.00 88.38 80 GLN A CA 1
ATOM 647 C C . GLN A 1 80 ? 5.747 4.522 -19.236 1.00 88.38 80 GLN A C 1
ATOM 649 O O . GLN A 1 80 ? 4.712 4.607 -18.574 1.00 88.38 80 GLN A O 1
ATOM 654 N N . VAL A 1 81 ? 6.831 3.871 -18.803 1.00 87.12 81 VAL A N 1
ATOM 655 C CA . VAL A 1 81 ? 6.909 3.207 -17.495 1.00 87.12 81 VAL A CA 1
ATOM 656 C C . VAL A 1 81 ? 6.783 4.227 -16.363 1.00 87.12 81 VAL A C 1
ATOM 658 O O . VAL A 1 81 ? 5.921 4.067 -15.497 1.00 87.12 81 VAL A O 1
ATOM 661 N N . TYR A 1 82 ? 7.564 5.312 -16.387 1.00 89.75 82 TYR A N 1
ATOM 662 C CA . TYR A 1 82 ? 7.482 6.338 -15.344 1.00 89.75 82 TYR A CA 1
ATOM 663 C C . TYR A 1 82 ? 6.124 7.037 -15.310 1.00 89.75 82 TYR A C 1
ATOM 665 O O . TYR A 1 82 ? 5.542 7.172 -14.236 1.00 89.75 82 TYR A O 1
ATOM 673 N N . TRP A 1 83 ? 5.569 7.414 -16.465 1.00 91.88 83 TRP A N 1
ATOM 674 C CA . TRP A 1 83 ? 4.238 8.024 -16.528 1.00 91.88 83 TRP A CA 1
ATOM 675 C C . TRP A 1 83 ? 3.145 7.084 -16.016 1.00 91.88 83 TRP A C 1
ATOM 677 O O . TRP A 1 83 ? 2.255 7.526 -15.288 1.00 91.88 83 TRP A O 1
ATOM 687 N N . GLY A 1 84 ? 3.230 5.791 -16.344 1.00 90.88 84 GLY A N 1
ATOM 688 C CA . GLY A 1 84 ? 2.314 4.775 -15.833 1.00 90.88 84 GLY A CA 1
ATOM 689 C C . GLY A 1 84 ? 2.371 4.662 -14.309 1.00 90.88 84 GLY A C 1
ATOM 690 O O . GLY A 1 84 ? 1.337 4.745 -13.645 1.00 90.88 84 GLY A O 1
ATOM 691 N N . ILE A 1 85 ? 3.575 4.550 -13.740 1.00 90.56 85 ILE A N 1
ATOM 692 C CA . ILE A 1 85 ? 3.771 4.477 -12.284 1.00 90.56 85 ILE A CA 1
ATOM 693 C C . ILE A 1 85 ? 3.280 5.763 -11.605 1.00 90.56 85 ILE A C 1
ATOM 695 O O . ILE A 1 85 ? 2.544 5.696 -10.620 1.00 90.56 85 ILE A O 1
ATOM 699 N N . SER A 1 86 ? 3.618 6.938 -12.142 1.00 91.06 86 SER A N 1
ATOM 700 C CA . SER A 1 86 ? 3.163 8.223 -11.603 1.00 91.06 86 SER A CA 1
ATOM 701 C C . SER A 1 86 ? 1.639 8.350 -11.608 1.00 91.06 86 SER A C 1
ATOM 703 O O . SER A 1 86 ? 1.066 8.781 -10.608 1.00 91.06 86 SER A O 1
ATOM 705 N N . ALA A 1 87 ? 0.965 7.937 -12.686 1.00 92.06 87 ALA A N 1
ATOM 706 C CA . ALA A 1 87 ? -0.494 7.962 -12.759 1.00 92.06 87 ALA A CA 1
ATOM 707 C C . ALA A 1 87 ? -1.137 7.070 -11.684 1.00 92.06 87 ALA A C 1
ATOM 709 O O . ALA A 1 87 ? -2.086 7.490 -11.019 1.00 92.06 87 ALA A O 1
ATOM 710 N N . LEU A 1 88 ? -0.590 5.872 -11.457 1.00 89.94 88 LEU A N 1
ATOM 711 C CA . LEU A 1 88 ? -1.067 4.960 -10.414 1.00 89.94 88 LEU A CA 1
ATOM 712 C C . LEU A 1 88 ? -0.874 5.537 -9.005 1.00 89.94 88 LEU A C 1
ATOM 714 O O . LEU A 1 88 ? -1.787 5.457 -8.183 1.00 89.94 88 LEU A O 1
ATOM 718 N N . ILE A 1 89 ? 0.268 6.178 -8.742 1.00 90.69 89 ILE A N 1
ATOM 719 C CA . ILE A 1 89 ? 0.541 6.847 -7.460 1.00 90.69 89 ILE A CA 1
ATOM 720 C C . ILE A 1 89 ? -0.456 7.984 -7.217 1.00 90.69 89 ILE A C 1
ATOM 722 O O . ILE A 1 89 ? -0.990 8.105 -6.114 1.00 90.69 89 ILE A O 1
ATOM 726 N N . VAL A 1 90 ? -0.751 8.796 -8.237 1.00 92.38 90 VAL A N 1
ATOM 727 C CA . VAL A 1 90 ? -1.743 9.876 -8.125 1.00 92.38 90 VAL A CA 1
ATOM 728 C C . VAL A 1 90 ? -3.115 9.306 -7.780 1.00 92.38 90 VAL A C 1
ATOM 730 O O . VAL A 1 90 ? -3.728 9.746 -6.810 1.00 92.38 90 VAL A O 1
ATOM 733 N N . VAL A 1 91 ? -3.572 8.280 -8.505 1.00 90.44 91 VAL A N 1
ATOM 734 C CA . VAL A 1 91 ? -4.858 7.620 -8.229 1.00 90.44 91 VAL A CA 1
ATOM 735 C C . VAL A 1 91 ? -4.902 7.065 -6.804 1.00 90.44 91 VAL A C 1
ATOM 737 O O . VAL A 1 91 ? -5.910 7.237 -6.114 1.00 90.44 91 VAL A O 1
ATOM 740 N N . GLN A 1 92 ? -3.816 6.453 -6.327 1.00 88.19 92 GLN A N 1
ATOM 741 C CA . GLN A 1 92 ? -3.717 5.937 -4.964 1.00 88.19 92 GLN A CA 1
ATOM 742 C C . GLN A 1 92 ? -3.827 7.058 -3.921 1.00 88.19 92 GLN A C 1
ATOM 744 O O . GLN A 1 92 ? -4.647 6.959 -3.007 1.00 88.19 92 GLN A O 1
ATOM 749 N N . ILE A 1 93 ? -3.027 8.122 -4.049 1.00 89.25 93 ILE A N 1
ATOM 750 C CA . ILE A 1 93 ? -3.012 9.239 -3.095 1.00 89.25 93 ILE A CA 1
ATOM 751 C C . ILE A 1 93 ? -4.373 9.928 -3.075 1.00 89.25 93 ILE A C 1
ATOM 753 O O . ILE A 1 93 ? -4.909 10.185 -1.997 1.00 89.25 93 ILE A O 1
ATOM 757 N N . THR A 1 94 ? -4.965 10.195 -4.241 1.00 91.19 94 THR A N 1
ATOM 758 C CA . THR A 1 94 ? -6.297 10.798 -4.334 1.00 91.19 94 THR A CA 1
ATOM 759 C C . THR A 1 94 ? -7.352 9.910 -3.683 1.00 91.19 94 THR A C 1
ATOM 761 O O . THR A 1 94 ? -8.112 10.397 -2.850 1.00 91.19 94 THR A O 1
ATOM 764 N N . SER A 1 95 ? -7.371 8.610 -3.987 1.00 87.88 95 SER A N 1
ATOM 765 C CA . SER A 1 95 ? -8.334 7.668 -3.397 1.00 87.88 95 SER A CA 1
ATOM 766 C C . SER A 1 95 ? -8.190 7.590 -1.877 1.00 87.88 95 SER A C 1
ATOM 768 O O . SER A 1 95 ? -9.184 7.622 -1.153 1.00 87.88 95 SER A O 1
ATOM 770 N N . PHE A 1 96 ? -6.953 7.553 -1.379 1.00 85.56 96 PHE A N 1
ATOM 771 C CA . PHE A 1 96 ? -6.674 7.530 0.051 1.00 85.56 96 PHE A CA 1
ATOM 772 C C . PHE A 1 96 ? -7.063 8.845 0.744 1.00 85.56 96 PHE A C 1
ATOM 774 O O . PHE A 1 96 ? -7.639 8.836 1.831 1.00 85.56 96 PHE A O 1
ATOM 781 N N . SER A 1 97 ? -6.818 9.979 0.088 1.00 88.62 97 SER A N 1
ATOM 782 C CA . SER A 1 97 ? -7.170 11.305 0.602 1.00 88.62 97 SER A CA 1
ATOM 783 C C . SER A 1 97 ? -8.685 11.478 0.678 1.00 88.62 97 SER A C 1
ATOM 785 O O . SER A 1 97 ? -9.202 11.897 1.708 1.00 88.62 97 SER A O 1
ATOM 787 N N . VAL A 1 98 ? -9.413 11.091 -0.375 1.00 90.00 98 VAL A N 1
ATOM 788 C CA . VAL A 1 98 ? -10.884 11.089 -0.384 1.00 90.00 98 VAL A CA 1
ATOM 789 C C . VAL A 1 98 ? -11.423 10.176 0.715 1.00 90.00 98 VAL A C 1
ATOM 791 O O . VAL A 1 98 ? -12.314 10.585 1.451 1.00 90.00 98 VAL A O 1
ATOM 794 N N . PHE A 1 99 ? -10.850 8.984 0.889 1.00 85.38 99 PHE A N 1
ATOM 795 C CA . PHE A 1 99 ? -11.225 8.079 1.974 1.00 85.38 99 PHE A CA 1
ATOM 796 C C . PHE A 1 99 ? -11.069 8.729 3.360 1.00 85.38 99 PHE A C 1
ATOM 798 O O . PHE A 1 99 ? -12.003 8.694 4.157 1.00 85.38 99 PHE A O 1
ATOM 805 N N . LEU A 1 100 ? -9.933 9.377 3.638 1.00 84.81 100 LEU A N 1
ATOM 806 C CA . LEU A 1 100 ? -9.712 10.065 4.915 1.00 84.81 100 LEU A CA 1
ATOM 807 C C . LEU A 1 100 ? -10.635 11.278 5.111 1.00 84.81 100 LEU A C 1
ATOM 809 O O . LEU A 1 100 ? -11.085 11.529 6.229 1.00 84.81 100 LEU A O 1
ATOM 813 N N . LEU A 1 101 ? -10.935 12.019 4.040 1.00 87.06 101 LEU A N 1
ATOM 814 C CA . LEU A 1 101 ? -11.829 13.177 4.089 1.00 87.06 101 LEU A CA 1
ATOM 815 C C . LEU A 1 101 ? -13.286 12.772 4.331 1.00 87.06 101 LEU A C 1
ATOM 817 O O . LEU A 1 101 ? -13.969 13.430 5.113 1.00 87.06 101 LEU A O 1
ATOM 821 N N . LEU A 1 102 ? -13.742 11.683 3.706 1.00 88.88 102 LEU A N 1
ATOM 822 C CA . LEU A 1 102 ? -15.089 11.134 3.893 1.00 88.88 102 LEU A CA 1
ATOM 823 C C . LEU A 1 102 ? -15.263 10.414 5.235 1.00 88.88 102 LEU A C 1
ATOM 825 O O . LEU A 1 102 ? -16.389 10.160 5.657 1.00 88.88 102 LEU A O 1
ATOM 829 N N . MET A 1 103 ? -14.166 10.076 5.908 1.00 85.12 103 MET A N 1
ATOM 830 C CA . MET A 1 103 ? -14.215 9.402 7.192 1.00 85.12 103 MET A CA 1
ATOM 831 C C . MET A 1 103 ? -14.652 10.347 8.314 1.00 85.12 103 MET A C 1
ATOM 833 O O . MET A 1 103 ? -14.106 11.443 8.480 1.00 85.12 103 MET A O 1
ATOM 837 N N . GLU A 1 104 ? -15.588 9.865 9.130 1.00 85.06 104 GLU A N 1
ATOM 838 C CA . GLU A 1 104 ? -16.041 10.516 10.357 1.00 85.06 104 GLU A CA 1
ATOM 839 C C . GLU A 1 104 ? -14.867 10.850 11.298 1.00 85.06 104 GLU A C 1
ATOM 841 O O . GLU A 1 104 ? -14.025 9.997 11.603 1.00 85.06 104 GLU A O 1
ATOM 846 N N . ASP A 1 105 ? -14.851 12.081 11.822 1.00 80.69 105 ASP A N 1
ATOM 847 C CA . ASP A 1 105 ? -13.774 12.602 12.680 1.00 80.69 105 ASP A CA 1
ATOM 848 C C . ASP A 1 105 ? -13.479 11.708 13.890 1.00 80.69 105 ASP A C 1
ATOM 850 O O . ASP A 1 105 ? -12.322 11.526 14.276 1.00 80.69 105 ASP A O 1
ATOM 854 N N . LYS A 1 106 ? -14.520 11.079 14.448 1.00 80.56 106 LYS A N 1
ATOM 855 C CA . LYS A 1 106 ? -14.409 10.170 15.594 1.00 80.56 106 LYS A CA 1
ATOM 856 C C . LYS A 1 106 ? -13.471 8.985 15.325 1.00 80.56 106 LYS A C 1
ATOM 858 O O . LYS A 1 106 ? -12.797 8.531 16.249 1.00 80.56 106 LYS A O 1
ATOM 863 N N . TYR A 1 107 ? -13.392 8.509 14.082 1.00 74.69 107 TYR A N 1
ATOM 864 C CA . TYR A 1 107 ? -12.614 7.323 13.704 1.00 74.69 107 TYR A CA 1
ATOM 865 C C . TYR A 1 107 ? -11.253 7.654 13.069 1.00 74.69 107 TYR A C 1
ATOM 867 O O . TYR A 1 107 ? -10.428 6.759 12.888 1.00 74.69 107 TYR A O 1
ATOM 875 N N . ARG A 1 108 ? -10.947 8.935 12.809 1.00 78.25 108 ARG A N 1
ATOM 876 C CA . ARG A 1 108 ? -9.634 9.367 12.281 1.00 78.25 108 ARG A CA 1
ATOM 877 C C . ARG A 1 108 ? -8.472 8.986 13.189 1.00 78.25 108 ARG A C 1
ATOM 879 O O . ARG A 1 108 ? -7.425 8.560 12.709 1.00 78.25 108 ARG A O 1
ATOM 886 N N . SER A 1 109 ? -8.665 9.053 14.504 1.00 71.62 109 SER A N 1
ATOM 887 C CA . SER A 1 109 ? -7.632 8.667 15.4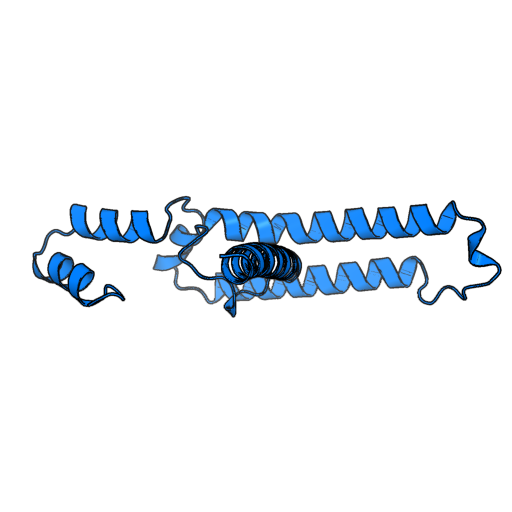75 1.00 71.62 109 SER A CA 1
ATOM 888 C C . SER A 1 109 ? -7.291 7.169 15.438 1.00 71.62 109 SER A C 1
ATOM 890 O O . SER A 1 109 ? -6.162 6.783 15.747 1.00 71.62 109 SER A O 1
ATOM 892 N N . THR A 1 110 ? -8.221 6.315 14.996 1.00 75.69 110 THR A N 1
ATOM 893 C CA . THR A 1 110 ? -8.010 4.866 14.870 1.00 75.69 110 THR A CA 1
ATOM 894 C C . THR A 1 110 ? -6.946 4.534 13.818 1.00 75.69 110 THR A C 1
ATOM 896 O O . THR A 1 110 ? -6.231 3.546 13.965 1.00 75.69 110 THR A O 1
ATOM 899 N N . PHE A 1 111 ? -6.760 5.401 12.817 1.00 72.75 111 PHE A N 1
ATOM 900 C CA . PHE A 1 111 ? -5.758 5.244 11.757 1.00 72.75 111 PHE A CA 1
ATOM 901 C C . PHE A 1 111 ? -4.325 5.563 12.189 1.00 72.75 111 PHE A C 1
ATOM 903 O O . PHE A 1 111 ? -3.382 5.115 11.546 1.00 72.75 111 PHE A O 1
ATOM 910 N N . TYR A 1 112 ? -4.144 6.267 13.304 1.00 69.31 112 TYR A N 1
ATOM 911 C CA . TYR A 1 112 ? -2.825 6.503 13.902 1.00 69.31 112 TYR A CA 1
ATOM 912 C C . TYR A 1 112 ? -2.579 5.618 15.128 1.00 69.31 112 TYR A C 1
ATOM 914 O O . TYR A 1 112 ? -1.507 5.655 15.729 1.00 69.31 112 TYR A O 1
ATOM 922 N N . SER A 1 113 ? -3.564 4.800 15.509 1.00 74.19 113 SER A N 1
ATOM 923 C CA . SER A 1 113 ? -3.436 3.894 16.640 1.00 74.19 113 SER A CA 1
ATOM 924 C C . SER A 1 113 ? -2.715 2.608 16.241 1.00 74.19 113 SER A C 1
ATOM 926 O O . SER A 1 113 ? -3.048 1.961 15.246 1.00 74.19 113 SER A O 1
ATOM 928 N N . PHE A 1 114 ? -1.761 2.198 17.076 1.00 71.31 114 PHE A N 1
ATOM 929 C CA . PHE A 1 114 ? -1.115 0.885 16.997 1.00 71.31 114 PHE A CA 1
ATOM 930 C C . PHE A 1 114 ? -1.940 -0.229 17.657 1.00 71.31 114 PHE A C 1
ATOM 932 O O . PHE A 1 114 ? -1.533 -1.389 17.630 1.00 71.31 114 PHE A O 1
ATOM 939 N N . LYS A 1 115 ? -3.090 0.097 18.264 1.00 70.69 115 LYS A N 1
ATOM 940 C CA . LYS A 1 115 ? -3.940 -0.904 18.913 1.00 70.69 115 LYS A CA 1
ATOM 941 C C . LYS A 1 115 ? -4.523 -1.850 17.863 1.00 70.69 115 LYS A C 1
ATOM 943 O O . LYS A 1 115 ? -5.142 -1.414 16.894 1.00 70.69 115 LYS A O 1
ATOM 948 N N . THR A 1 116 ? -4.340 -3.149 18.076 1.00 71.62 116 THR A N 1
ATOM 949 C CA . THR A 1 116 ? -4.994 -4.192 17.269 1.00 71.62 116 THR A CA 1
ATOM 950 C C . THR A 1 116 ? -6.493 -4.241 17.565 1.00 71.62 116 THR A C 1
ATOM 952 O O . THR A 1 116 ? -6.933 -3.806 18.632 1.00 71.62 116 THR A O 1
ATOM 955 N N . GLY A 1 117 ? -7.290 -4.823 16.662 1.00 69.69 117 GLY A N 1
ATOM 956 C CA . GLY A 1 117 ? -8.728 -5.008 16.893 1.00 69.69 117 GLY A CA 1
ATOM 957 C C . GLY A 1 117 ? -9.028 -5.758 18.198 1.00 69.69 117 GLY A C 1
ATOM 95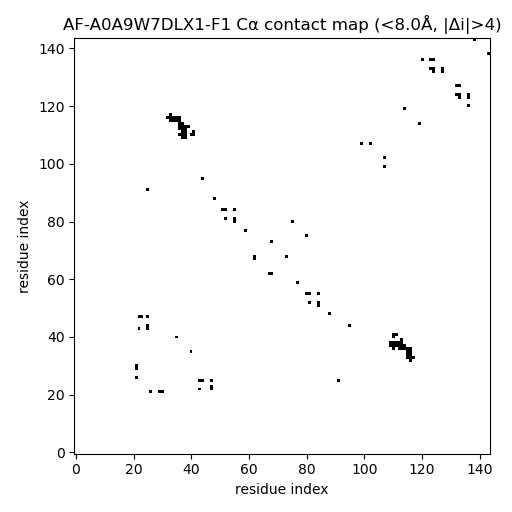8 O O . GLY A 1 117 ? -9.895 -5.343 18.961 1.00 69.69 117 GLY A O 1
ATOM 959 N N . SER A 1 118 ? -8.244 -6.792 18.526 1.00 69.62 118 SER A N 1
ATOM 960 C CA . SER A 1 118 ? -8.397 -7.532 19.788 1.00 69.62 118 SER A CA 1
ATOM 961 C C . SER A 1 118 ? -8.090 -6.670 21.017 1.00 69.62 118 SER A C 1
ATOM 963 O O . SER A 1 118 ? -8.828 -6.714 21.996 1.00 69.62 118 SER A O 1
ATOM 965 N N . GLN A 1 119 ? -7.027 -5.861 20.974 1.00 75.69 119 GLN A N 1
ATOM 966 C CA . GLN A 1 119 ? -6.693 -4.938 22.067 1.00 75.69 119 GLN A CA 1
ATOM 967 C C . GLN A 1 119 ? -7.726 -3.815 22.206 1.00 75.69 119 GLN A C 1
ATOM 969 O O . GLN A 1 119 ? -7.969 -3.337 23.312 1.00 75.69 119 GLN A O 1
ATOM 974 N N . HIS A 1 120 ? -8.341 -3.390 21.100 1.00 77.19 120 HIS A N 1
ATOM 975 C CA . HIS A 1 120 ? -9.434 -2.424 21.119 1.00 77.19 120 HIS A CA 1
ATOM 976 C C . HIS A 1 120 ? -10.667 -2.999 21.827 1.00 77.19 120 HIS A C 1
ATOM 978 O O . HIS A 1 120 ? -11.203 -2.346 22.713 1.00 77.19 120 HIS A O 1
ATOM 984 N N . VAL A 1 121 ? -11.056 -4.239 21.512 1.00 76.62 121 VAL A N 1
ATOM 985 C CA . VAL A 1 121 ? -12.192 -4.931 22.146 1.00 76.62 121 VAL A CA 1
ATOM 986 C C . VAL A 1 121 ? -11.977 -5.124 23.651 1.00 76.62 121 VAL A C 1
ATOM 988 O O . VAL A 1 121 ? -12.860 -4.791 24.440 1.00 76.62 121 VAL A O 1
ATOM 991 N N . VAL A 1 122 ? -10.793 -5.593 24.064 1.00 80.75 122 VAL A N 1
ATOM 992 C CA . VAL A 1 122 ? -10.450 -5.750 25.491 1.00 80.75 122 VAL A CA 1
ATOM 993 C C . VAL A 1 122 ? -10.446 -4.396 26.202 1.00 80.75 122 VAL A C 1
ATOM 995 O O . VAL A 1 122 ? -11.072 -4.247 27.247 1.00 80.75 122 VAL A O 1
ATOM 998 N N . GLY A 1 123 ? -9.833 -3.374 25.599 1.00 79.50 123 GLY A N 1
ATOM 999 C CA . GLY A 1 123 ? -9.834 -2.023 26.157 1.00 79.50 123 GLY A CA 1
ATOM 1000 C C . GLY A 1 123 ? -11.239 -1.427 26.278 1.00 79.50 123 GLY A C 1
ATOM 1001 O O . GLY A 1 123 ? -11.532 -0.755 27.265 1.00 79.50 123 GLY A O 1
ATOM 1002 N N . SER A 1 124 ? -12.129 -1.683 25.317 1.00 78.12 124 SER A N 1
ATOM 1003 C CA . SER A 1 124 ? -13.536 -1.277 25.401 1.00 78.12 124 SER A CA 1
ATOM 1004 C C . SER A 1 124 ? -14.277 -1.982 26.535 1.00 78.12 124 SER A C 1
ATOM 1006 O O . SER A 1 124 ? -15.118 -1.358 27.173 1.00 78.12 124 SER A O 1
ATOM 1008 N N . PHE A 1 125 ? -13.957 -3.246 26.821 1.00 81.00 125 PHE A N 1
ATOM 1009 C CA . PHE A 1 125 ? -14.541 -3.985 27.940 1.00 81.00 125 PHE A CA 1
ATOM 1010 C C . PHE A 1 125 ? -14.043 -3.477 29.302 1.00 81.00 125 PHE A C 1
ATOM 1012 O O . PHE A 1 125 ? -14.846 -3.249 30.206 1.00 81.00 125 PHE A O 1
ATOM 1019 N N . GLU A 1 126 ? -12.736 -3.255 29.452 1.00 82.06 126 GLU A N 1
ATOM 1020 C CA . GLU A 1 126 ? -12.128 -2.785 30.706 1.00 82.06 126 GLU A CA 1
ATOM 1021 C C . GLU A 1 126 ? -12.569 -1.362 31.075 1.00 82.06 126 GLU A C 1
AT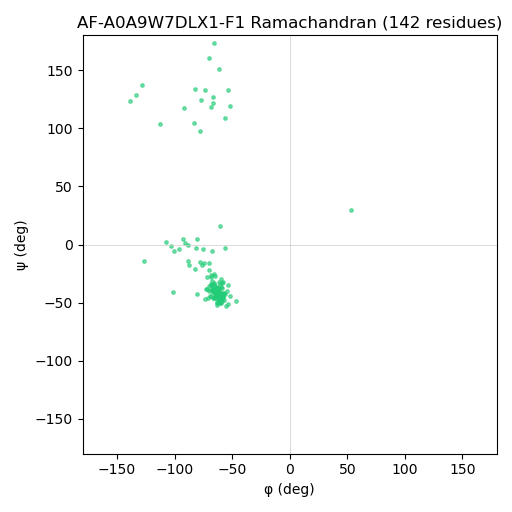OM 1023 O O . GLU A 1 126 ? -12.848 -1.084 32.240 1.00 82.06 126 GLU A O 1
ATOM 1028 N N . ASN A 1 127 ? -12.690 -0.475 30.080 1.00 81.38 127 ASN A N 1
ATOM 1029 C CA . ASN A 1 127 ? -13.051 0.932 30.285 1.00 81.38 127 ASN A CA 1
ATOM 1030 C C . ASN A 1 127 ? -14.567 1.201 30.227 1.00 81.38 127 ASN A C 1
ATOM 1032 O O . ASN A 1 127 ? -14.993 2.351 30.343 1.00 81.38 127 ASN A O 1
ATOM 1036 N N . ALA A 1 128 ? -15.400 0.176 30.030 1.00 81.56 128 ALA A N 1
ATOM 1037 C CA . ALA A 1 128 ? -16.850 0.337 30.003 1.00 81.56 128 ALA A CA 1
ATOM 1038 C C . ALA A 1 128 ? -17.396 0.693 31.397 1.00 81.56 128 ALA A C 1
ATOM 1040 O O . ALA A 1 128 ? -17.312 -0.101 32.337 1.00 81.56 128 ALA A O 1
ATOM 1041 N N . SER A 1 129 ? -18.013 1.871 31.508 1.00 75.62 129 SER A N 1
ATOM 1042 C CA . SER A 1 129 ? -18.630 2.380 32.741 1.00 75.62 129 SER A CA 1
ATOM 1043 C C . SER A 1 129 ? -19.995 1.757 33.057 1.00 75.62 129 SER A C 1
ATOM 1045 O O . SER A 1 129 ? -20.483 1.888 34.176 1.00 75.62 129 SER A O 1
ATOM 1047 N N . THR A 1 130 ? -20.629 1.083 32.093 1.00 80.19 130 THR A N 1
ATOM 1048 C CA . THR A 1 130 ? -21.966 0.486 32.239 1.00 80.19 130 THR A CA 1
ATOM 1049 C C . THR A 1 130 ? -21.948 -0.980 31.811 1.00 80.19 130 THR A C 1
ATOM 1051 O O . THR A 1 130 ? -21.368 -1.323 30.779 1.00 80.19 130 THR A O 1
ATOM 1054 N N . GLU A 1 131 ? -22.609 -1.854 32.577 1.00 78.75 131 GLU A N 1
ATOM 1055 C CA . GLU A 1 131 ? -22.662 -3.299 32.295 1.00 78.75 131 GLU A CA 1
ATOM 1056 C C . GLU A 1 131 ? -23.285 -3.631 30.936 1.00 78.75 131 GLU A C 1
ATOM 1058 O O . GLU A 1 131 ? -22.870 -4.587 30.286 1.00 78.75 131 GLU A O 1
ATOM 1063 N N . THR A 1 132 ? -24.210 -2.805 30.445 1.00 75.62 132 THR A N 1
ATOM 1064 C CA . THR A 1 132 ? -24.814 -2.957 29.112 1.00 75.62 132 THR A CA 1
ATOM 1065 C C . THR A 1 132 ? -23.777 -2.904 27.989 1.00 75.62 132 THR A C 1
ATOM 1067 O O . THR A 1 132 ? -23.869 -3.663 27.027 1.00 75.62 132 THR A O 1
ATOM 1070 N N . VAL A 1 133 ? -22.748 -2.062 28.129 1.00 74.06 133 VAL A N 1
ATOM 1071 C CA . VAL A 1 133 ? -21.651 -1.944 27.157 1.00 74.06 133 VAL A CA 1
ATOM 1072 C C . VAL A 1 133 ? -20.728 -3.162 27.239 1.00 74.06 133 VAL A C 1
ATOM 1074 O O . VAL A 1 133 ? -20.317 -3.683 26.205 1.00 74.06 133 VAL A O 1
ATOM 1077 N N . LYS A 1 134 ? -20.466 -3.681 28.447 1.00 76.44 134 LYS A N 1
ATOM 1078 C CA . LYS A 1 134 ? -19.686 -4.916 28.648 1.00 76.44 134 LYS A CA 1
ATOM 1079 C C . LYS A 1 134 ? -20.377 -6.135 28.036 1.00 76.44 134 LYS A C 1
ATOM 1081 O O . LYS A 1 134 ? -19.741 -6.907 27.324 1.00 76.44 134 LYS A O 1
ATOM 108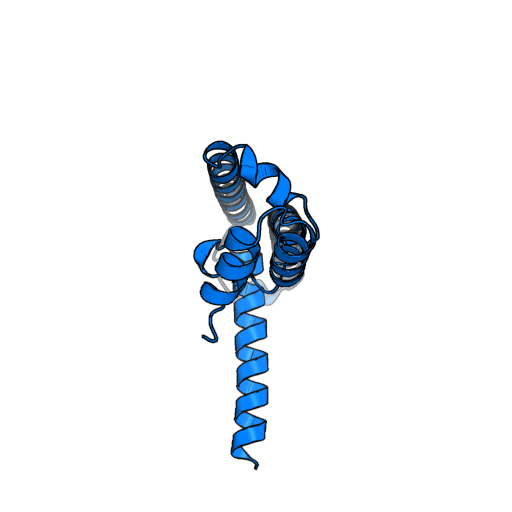6 N N . ILE A 1 135 ? -21.682 -6.273 28.262 1.00 77.50 135 ILE A N 1
ATOM 1087 C CA . ILE A 1 135 ? -22.500 -7.356 27.701 1.00 77.50 135 ILE A CA 1
ATOM 1088 C C . ILE A 1 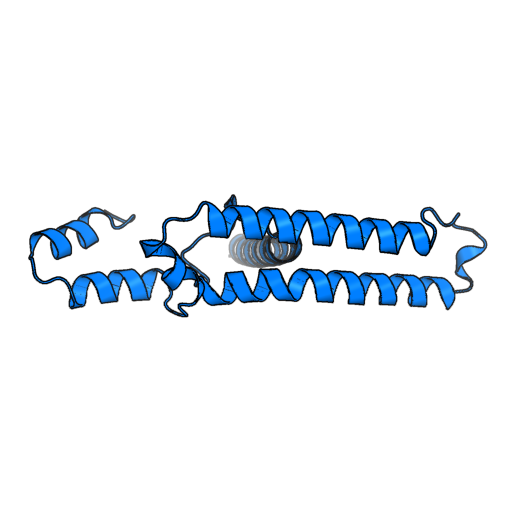135 ? -22.602 -7.224 26.174 1.00 77.50 135 ILE A C 1
ATOM 1090 O O . ILE A 1 135 ? -22.502 -8.221 25.463 1.00 77.50 135 ILE A O 1
ATOM 1094 N N . GLY A 1 136 ? -22.718 -6.000 25.647 1.00 74.19 136 GLY A N 1
ATOM 1095 C CA . GLY A 1 136 ? -22.734 -5.748 24.203 1.00 74.19 136 GLY A CA 1
ATOM 1096 C C . GLY A 1 136 ? -21.452 -6.181 23.481 1.00 74.19 136 GLY A C 1
ATOM 1097 O O . GLY A 1 136 ? -21.516 -6.627 22.337 1.00 74.19 136 GLY A O 1
ATOM 1098 N N . VAL A 1 137 ? -20.293 -6.102 24.142 1.00 72.06 137 VAL A N 1
ATOM 1099 C CA . VAL A 1 137 ? -19.020 -6.608 23.601 1.00 72.06 137 VAL A CA 1
ATOM 1100 C C . VAL A 1 137 ? -19.010 -8.138 23.517 1.00 72.06 137 VAL A C 1
ATOM 1102 O O . VAL A 1 137 ? -18.534 -8.690 22.528 1.00 72.06 137 VAL A O 1
ATOM 1105 N N . ILE A 1 138 ? -19.571 -8.820 24.518 1.00 72.50 138 ILE A N 1
ATOM 1106 C CA . ILE A 1 138 ? -19.662 -10.288 24.556 1.00 72.50 138 ILE A CA 1
ATOM 1107 C C . ILE A 1 138 ? -20.646 -10.794 23.491 1.00 72.50 138 ILE A C 1
ATOM 1109 O O . ILE A 1 138 ? -20.318 -11.712 22.745 1.00 72.50 138 ILE A O 1
ATOM 1113 N N . ASN A 1 139 ? -21.810 -10.153 23.363 1.00 70.56 139 ASN A N 1
ATOM 1114 C CA . ASN A 1 139 ? -22.853 -10.555 22.412 1.00 70.56 139 ASN A CA 1
ATOM 1115 C C . ASN A 1 139 ? -22.490 -10.299 20.939 1.00 70.56 139 ASN A C 1
ATOM 1117 O O . ASN A 1 139 ? -23.067 -10.923 20.058 1.00 70.56 139 ASN A O 1
ATOM 1121 N N . ASN A 1 140 ? -21.552 -9.391 20.654 1.00 66.06 140 ASN A N 1
ATOM 1122 C CA . ASN A 1 140 ? -21.070 -9.121 19.292 1.00 66.06 140 ASN A CA 1
ATOM 1123 C C . ASN A 1 140 ? -19.823 -9.942 18.917 1.00 66.06 140 ASN A C 1
ATOM 1125 O O . ASN A 1 140 ? -19.232 -9.732 17.853 1.00 66.06 140 ASN A O 1
ATOM 1129 N N . HIS A 1 141 ? -19.376 -10.858 19.781 1.00 63.19 141 HIS A N 1
ATOM 1130 C CA . HIS A 1 141 ? -18.214 -11.687 19.499 1.00 63.19 141 HIS A CA 1
ATOM 1131 C C . HIS A 1 141 ? -18.596 -12.812 18.526 1.00 63.19 141 HIS A C 1
ATOM 1133 O O . HIS A 1 141 ? -19.471 -13.612 18.818 1.00 63.19 141 HIS A O 1
ATOM 1139 N N . ARG A 1 142 ? -17.892 -12.922 17.387 1.00 52.34 142 ARG A N 1
ATOM 1140 C CA . ARG A 1 142 ? -18.186 -13.836 16.250 1.00 52.34 142 ARG A CA 1
ATOM 1141 C C . ARG A 1 142 ? -18.274 -15.347 16.583 1.00 52.34 142 ARG A C 1
ATOM 1143 O O . ARG A 1 142 ? -18.494 -16.149 15.683 1.00 52.34 142 ARG A O 1
ATOM 1150 N N . SER A 1 143 ? -18.019 -15.747 17.826 1.00 51.88 143 SER A N 1
ATOM 1151 C CA . SER A 1 143 ? -18.028 -17.138 18.302 1.00 51.88 143 SER A CA 1
ATOM 1152 C C . SER A 1 143 ? -19.232 -17.492 19.187 1.00 51.88 143 SER A C 1
ATOM 1154 O O . SER A 1 143 ? -19.278 -18.614 19.686 1.00 51.88 143 SER A O 1
ATOM 1156 N N . LEU A 1 144 ? -20.154 -16.551 19.410 1.00 37.41 144 LEU A N 1
ATOM 1157 C CA . LEU A 1 144 ? -21.442 -16.724 20.092 1.00 37.41 144 LEU A CA 1
ATOM 1158 C C . LEU A 1 144 ? -22.575 -16.410 19.107 1.00 37.41 144 LEU A C 1
ATOM 1160 O O . LEU A 1 144 ? -23.634 -17.060 19.236 1.00 37.41 144 LEU A O 1
#

Mean predicted aligned error: 10.82 Å

Secondary structure (DSSP, 8-state):
-HHHHHHHHHHHHHHHHHHHHHHHHT-GGG--TTTS-HHHHHHHHHHHHHHHHHHHHHHHHHHHH-GGGGTS--SS-HHHHHHHHHHHHHHHHHHHHHHHHHS-HHHHGGGG----HHHHHHHHHHT-SSHHHHHHHHHTSTT-

Organism: NCBI:txid1714387

Radius of gyration: 21.89 Å; Cα contacts (8 Å, |Δi|>4): 65; chains: 1; bounding box: 47×50×63 Å

pLDDT: mean 77.84, std 11.25, range [37.41, 92.38]